Protein 6ZM9 (pdb70)

Structure (mmCIF, N/CA/C/O backbone):
data_6ZM9
#
_entry.id   6ZM9
#
_cell.length_a   154.324
_cell.length_b   154.324
_cell.length_c   154.324
_cell.angle_alpha   90.000
_cell.angle_beta   90.000
_cell.angle_gamma   90.000
#
_symmetry.space_group_name_H-M   'F 41 3 2'
#
loop_
_entity.id
_entity.type
_entity.pdbx_description
1 polymer 'Chains: A'
2 non-polymer 'PHOSPHATE ION'
3 non-polymer 'SODIUM ION'
4 non-polymer PROLINE
5 non-polymer "5'-DEOXY-5'-METHYLTHIOADENOSINE"
6 water water
#
loop_
_atom_site.group_PDB
_atom_site.id
_atom_site.type_symbol
_atom_site.label_atom_id
_atom_site.label_alt_id
_atom_site.label_comp_id
_atom_site.label_asym_id
_atom_site.label_entity_id
_atom_site.label_seq_id
_atom_site.pdbx_PDB_ins_code
_atom_site.Cartn_x
_atom_site.Cartn_y
_atom_site.Cartn_z
_atom_site.occupancy
_atom_site.B_iso_or_equiv
_atom_site.auth_seq_id
_atom_site.auth_comp_id
_atom_site.auth_asym_id
_atom_site.auth_atom_id
_atom_site.pdbx_PDB_model_num
ATOM 1 N N . SER A 1 1 ? 53.02700 33.44200 72.12300 1.000 21.01217 1 SER A N 1
ATOM 2 C CA . SER A 1 1 ? 52.14100 34.55600 71.68500 1.000 18.19132 1 SER A CA 1
ATOM 3 C C . SER A 1 1 ? 51.10200 33.98800 70.73500 1.000 19.62938 1 SER A C 1
ATOM 4 O O . SER A 1 1 ? 51.30400 32.92300 70.14000 1.000 21.88585 1 SER A O 1
ATOM 14 N N A LEU A 1 2 ? 49.98000 34.69500 70.62800 0.614 17.65724 2 LEU A N 1
ATOM 15 N N B LEU A 1 2 ? 50.00400 34.71000 70.57500 0.386 18.76739 2 LEU A N 1
ATOM 16 C CA A LEU A 1 2 ? 48.90700 34.31600 69.73200 0.614 21.20768 2 LEU A CA 1
ATOM 17 C CA B LEU A 1 2 ? 48.88700 34.28400 69.74800 0.386 20.81137 2 LEU A CA 1
ATOM 18 C C A LEU A 1 2 ? 49.06000 35.07100 68.42000 0.614 22.15921 2 LEU A C 1
ATOM 19 C C B LEU A 1 2 ? 48.90400 35.07000 68.44300 0.386 20.22364 2 LEU A C 1
ATOM 20 O O A LEU A 1 2 ? 49.30900 36.27600 68.40200 0.614 23.68490 2 LEU A O 1
ATOM 21 O O B LEU A 1 2 ? 48.92400 36.30300 68.46100 0.386 16.70589 2 LEU A O 1
ATOM 52 N N A MET A 1 3 ? 48.89500 34.35700 67.32000 0.614 24.28326 3 MET A N 1
ATOM 53 N N B MET A 1 3 ? 48.99500 34.35700 67.32000 0.386 25.20245 3 MET A N 1
ATOM 54 C CA A MET A 1 3 ? 48.96200 34.94000 65.98200 0.614 28.53696 3 MET A CA 1
ATOM 55 C CA B MET A 1 3 ? 49.06200 34.94000 65.98200 0.386 29.92681 3 MET A CA 1
ATOM 56 C C A MET A 1 3 ? 47.51200 35.06800 65.53100 0.614 29.27501 3 MET A C 1
ATOM 57 C C B MET A 1 3 ? 47.61200 35.06800 65.53100 0.386 30.19278 3 MET A C 1
ATOM 58 O O A MET A 1 3 ? 46.94900 34.14500 64.95200 0.614 34.75913 3 MET A O 1
ATOM 59 O O B MET A 1 3 ? 47.04900 34.14500 64.95200 0.386 33.74030 3 MET A O 1
ATOM 86 N N . GLU A 1 4 ? 46.91570 36.19063 65.84148 1.000 29.35995 4 GLU A N 1
ATOM 87 C CA . GLU A 1 4 ? 45.49009 36.33941 65.53838 1.000 34.81630 4 GLU A CA 1
ATOM 88 C C . GLU A 1 4 ? 45.28131 37.0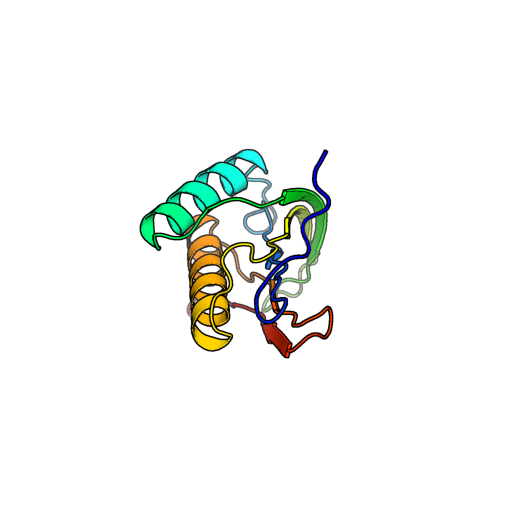6308 64.22013 1.000 33.97440 4 GLU A C 1
ATOM 89 O O . GLU A 1 4 ? 45.77644 38.17856 64.02192 1.000 37.17101 4 GLU A O 1
ATOM 101 N N . ARG A 1 5 ? 44.53700 36.42300 63.33000 1.000 36.90052 5 ARG A N 1
ATOM 102 C CA . ARG A 1 5 ? 44.26100 36.97000 62.00700 1.000 38.92223 5 ARG A CA 1
ATOM 103 C C . ARG A 1 5 ? 43.12100 37.95700 62.11100 1.000 39.77459 5 ARG A C 1
ATOM 104 O O . ARG A 1 5 ? 42.09200 37.67500 62.73800 1.000 42.41858 5 ARG A O 1
ATOM 126 N N . LEU A 1 6 ? 43.23900 39.09500 61.48700 1.000 38.70993 6 LEU A N 1
ATOM 127 C CA . LEU A 1 6 ? 42.27300 40.12000 61.70100 1.000 43.34532 6 LEU A CA 1
ATOM 128 C C . LEU A 1 6 ? 40.99300 39.94500 60.97000 1.000 47.78915 6 LEU A C 1
ATOM 129 O O . LEU A 1 6 ? 40.98200 39.62700 59.77100 1.000 47.13179 6 LEU A O 1
ATOM 145 N N . GLY A 1 7 ? 39.88100 40.28000 61.64700 1.000 49.42630 7 GLY A N 1
ATOM 146 C CA . GLY A 1 7 ? 38.55000 40.13400 61.15500 1.000 50.74916 7 GLY A CA 1
ATOM 147 C C . GLY A 1 7 ? 38.05100 41.34000 60.40200 1.000 49.75271 7 GLY A C 1
ATOM 148 O O . GLY A 1 7 ? 38.57900 42.44900 60.50000 1.000 50.22234 7 GLY A O 1
ATOM 152 N N . GLY A 1 8 ? 37.00800 41.09200 59.62900 1.000 46.45014 8 GLY A N 1
ATOM 153 C CA . GLY A 1 8 ? 36.36400 42.12500 58.85700 1.000 42.73736 8 GLY A CA 1
ATOM 154 C C . GLY A 1 8 ? 36.81000 42.15200 57.41000 1.000 38.79210 8 GLY A C 1
ATOM 155 O O . GLY A 1 8 ? 37.45800 41.23900 56.88500 1.000 37.49779 8 GLY A O 1
ATOM 159 N N . GLY A 1 9 ? 36.43300 43.24700 56.76000 1.000 33.22959 9 GLY A N 1
ATOM 160 C CA . GLY A 1 9 ? 36.64700 43.45000 55.35000 1.000 32.74797 9 GLY A CA 1
ATOM 161 C C . GLY A 1 9 ? 38.01500 43.95200 54.99000 1.000 28.62483 9 GLY A C 1
ATOM 162 O O . GLY A 1 9 ? 38.28600 44.20200 53.81200 1.000 33.19131 9 GLY A O 1
ATOM 166 N N . GLY A 1 10 ? 38.87900 44.12400 55.98000 1.000 26.56971 10 GLY A N 1
ATOM 167 C CA . GLY A 1 10 ? 40.23700 44.54700 55.72100 1.000 23.12420 10 GLY A CA 1
ATOM 168 C C . GLY A 1 10 ? 40.34600 45.99300 55.30200 1.000 18.66148 10 GLY A C 1
ATOM 169 O O . GLY A 1 10 ? 41.06900 46.30200 54.35700 1.000 21.47883 10 GLY A O 1
ATOM 173 N N . PHE A 1 11 ? 39.66800 46.89800 56.00000 1.000 17.58455 11 PHE A N 1
ATOM 174 C CA . PHE A 1 11 ? 39.74300 48.31000 55.66300 1.000 15.91438 11 PHE A CA 1
ATOM 175 C C . PHE A 1 11 ? 40.93400 49.00200 56.30200 1.000 16.31640 11 PHE A C 1
ATOM 176 O O . PHE A 1 11 ? 41.32300 48.69400 57.43600 1.000 16.57996 11 PHE A O 1
ATOM 193 N N . SER A 1 12 ? 41.50200 49.94200 55.55900 1.000 14.36672 12 SER A N 1
ATOM 194 C CA . SER A 1 12 ? 42.53100 50.81800 56.07800 1.000 13.70770 12 SER A CA 1
ATOM 195 C C . SER A 1 12 ? 42.43100 52.15500 55.36500 1.000 12.78972 12 SER A C 1
ATOM 196 O O . SER A 1 12 ? 41.73800 52.29600 54.35500 1.000 14.64349 12 SER A O 1
ATOM 204 N N . ALA A 1 13 ?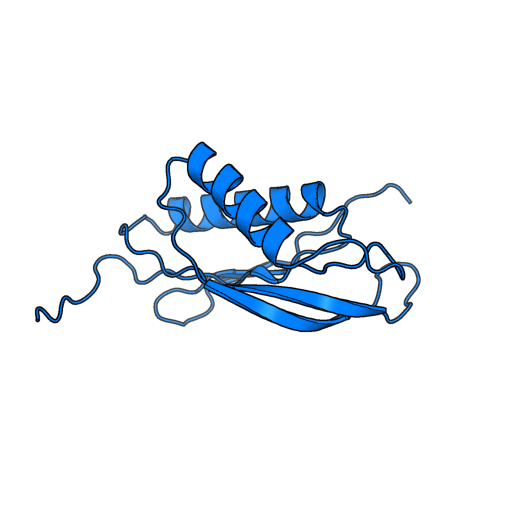 43.13200 53.15000 55.90700 1.000 12.06884 13 ALA A N 1
ATOM 205 C CA . ALA A 1 13 ? 43.12300 54.47200 55.31800 1.000 12.35998 13 ALA A CA 1
ATOM 206 C C . ALA A 1 13 ? 44.45900 55.15500 55.54300 1.000 11.82321 13 ALA A C 1
ATOM 207 O O . ALA A 1 13 ? 45.21100 54.82000 56.46000 1.000 12.62467 13 ALA A O 1
ATOM 214 N N A ARG A 1 14 ? 44.73800 56.12100 54.67600 0.487 12.32044 14 ARG A N 1
ATOM 215 N N B ARG A 1 14 ? 44.74100 56.12400 54.67800 0.513 12.01797 14 ARG A N 1
ATOM 216 C CA A ARG A 1 14 ? 45.84900 57.04900 54.81800 0.487 13.40308 14 ARG A CA 1
ATOM 217 C CA B ARG A 1 14 ? 45.86000 57.04400 54.82900 0.513 12.96000 14 ARG A CA 1
ATOM 218 C C A ARG A 1 14 ? 45.27400 58.45300 54.70500 0.487 12.22385 14 ARG A C 1
ATOM 219 C C B ARG A 1 14 ? 45.31800 58.46000 54.67400 0.513 12.19100 14 ARG A C 1
ATOM 220 O O A ARG A 1 14 ? 44.40100 58.70800 53.87000 0.487 14.57464 14 ARG A O 1
ATOM 221 O O B ARG A 1 14 ? 44.52900 58.73300 53.76500 0.513 14.81217 14 ARG A O 1
ATOM 262 N N . ILE A 1 15 ? 45.73800 59.35900 55.56000 1.000 11.29256 15 ILE A N 1
ATOM 263 C CA . ILE A 1 15 ? 45.34400 60.76000 55.50500 1.000 11.10240 15 ILE A CA 1
ATOM 264 C C . ILE A 1 15 ? 46.60900 61.61000 55.51500 1.000 10.17731 15 ILE A C 1
ATOM 265 O O . ILE A 1 15 ? 47.49200 61.39300 56.34500 1.000 11.96250 15 ILE A O 1
ATOM 281 N N . PHE A 1 16 ? 46.69300 62.57500 54.59800 1.000 10.16783 16 PHE A N 1
ATOM 282 C CA . PHE A 1 16 ? 47.83400 63.47300 54.51100 1.000 9.39998 16 PHE A CA 1
ATOM 283 C C . PHE A 1 16 ? 47.41000 64.86900 54.93500 1.000 10.76158 16 PHE A C 1
ATOM 284 O O . PHE A 1 16 ? 46.51200 65.45900 54.31300 1.000 12.31216 16 PHE A O 1
ATOM 301 N N . VAL A 1 17 ? 48.07500 65.39800 55.97300 1.000 10.67186 17 VAL A N 1
ATOM 302 C CA A VAL A 1 17 ? 47.75500 66.69800 56.56600 0.835 10.86293 17 VAL A CA 1
ATOM 303 C CA B VAL A 1 17 ? 47.75500 66.70900 56.51500 0.165 11.13759 17 VAL A CA 1
ATOM 304 C C . VAL A 1 17 ? 49.03300 67.52700 56.63200 1.000 10.98412 17 VAL A C 1
ATOM 305 O O . VAL A 1 17 ? 49.99400 67.11800 57.29500 1.000 11.55595 17 VAL A O 1
ATOM 330 N N . GLY A 1 18 ? 49.02800 68.69700 56.00400 1.000 11.47488 18 GLY A N 1
ATOM 331 C CA . GLY A 1 18 ? 50.14600 69.60500 56.10400 1.000 10.52682 18 GLY A CA 1
ATOM 332 C C . GLY A 1 18 ? 50.14300 70.44100 57.37400 1.000 11.36944 18 GLY A C 1
ATOM 333 O O . GLY A 1 18 ? 49.13000 70.59300 58.06600 1.000 12.58535 18 GLY A O 1
ATOM 337 N N . LEU A 1 19 ? 51.31600 71.00500 57.68100 1.000 12.35652 19 LEU A N 1
ATOM 338 C CA . LEU A 1 19 ? 51.54800 71.72900 58.92600 1.000 12.72565 19 LEU A CA 1
ATOM 339 C C . LEU A 1 19 ? 51.89500 73.18900 58.69100 1.000 13.81455 19 LEU A C 1
ATOM 340 O O . LEU A 1 19 ? 52.06900 73.93900 59.66500 1.000 14.18356 19 LEU A O 1
ATOM 356 N N . ASN A 1 20 ? 51.99600 73.61600 57.43600 1.000 14.56073 20 ASN A N 1
ATOM 357 C CA . ASN A 1 20 ? 52.07900 75.02500 57.10700 1.000 15.51982 20 ASN A CA 1
ATOM 358 C C . ASN A 1 20 ?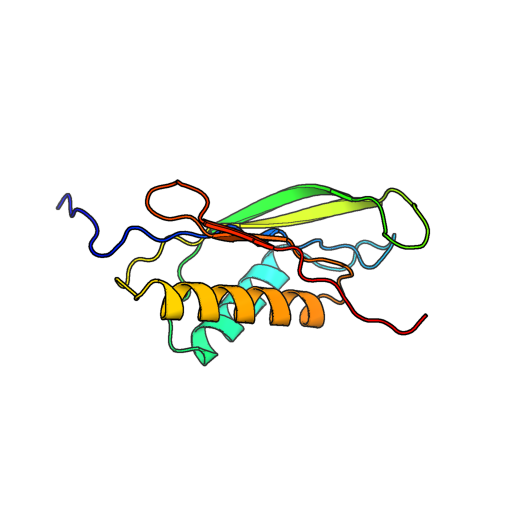 50.67200 75.58200 56.95100 1.000 16.49755 20 ASN A C 1
ATOM 359 O O . ASN A 1 20 ? 49.74800 74.86900 56.54500 1.000 16.61992 20 ASN A O 1
ATOM 370 N N . VAL A 1 21 ? 50.53200 76.87700 57.20200 1.000 15.91778 21 VAL A N 1
ATOM 371 C CA . VAL A 1 21 ? 49.38500 77.66000 56.75000 1.000 17.14510 21 VAL A CA 1
ATOM 372 C C . VAL A 1 21 ? 49.94100 78.59000 55.68000 1.000 18.61862 21 VAL A C 1
ATOM 373 O O . VAL A 1 21 ? 50.72900 79.49500 55.98600 1.000 19.82506 21 VAL A O 1
ATOM 386 N N . GLY A 1 22 ? 49.63000 78.30100 54.42300 1.000 20.45568 22 GLY A N 1
ATOM 387 C CA . GLY A 1 22 ? 50.29600 79.00500 53.33600 1.000 21.17055 22 GLY A CA 1
ATOM 388 C C . GLY A 1 22 ? 51.79200 78.75900 53.39500 1.000 21.66844 22 GLY A C 1
ATOM 389 O O . GLY A 1 22 ? 52.24600 77.61400 53.47700 1.000 19.80598 22 GLY A O 1
ATOM 393 N N . ASP A 1 23 ? 52.58200 79.82700 53.36300 1.000 24.06160 23 ASP A N 1
ATOM 394 C CA . ASP A 1 23 ? 54.03300 79.67400 53.40000 1.000 27.41158 23 ASP A CA 1
ATOM 395 C C . ASP A 1 23 ? 54.60600 79.66600 54.82200 1.000 24.23975 23 ASP A C 1
ATOM 396 O O . ASP A 1 23 ? 55.83200 79.63700 54.96700 1.000 25.13914 23 ASP A O 1
ATOM 405 N N . LYS A 1 24 ? 53.75700 79.62900 55.86400 1.000 21.24561 24 LYS A N 1
ATOM 406 C CA . LYS A 1 24 ? 54.21200 79.75000 57.25300 1.000 19.94660 24 LYS A CA 1
ATOM 407 C C . LYS A 1 24 ? 54.15700 78.43400 58.01200 1.000 17.44572 24 LYS A C 1
ATOM 408 O O . LYS A 1 24 ? 53.06000 77.91700 58.27800 1.000 16.34731 24 LYS A O 1
ATOM 427 N N . PRO A 1 25 ? 55.29600 77.89500 58.43600 1.000 16.91150 25 PRO A N 1
ATOM 428 C CA . PRO A 1 25 ? 55.26400 76.72900 59.32800 1.000 15.82073 25 PRO A CA 1
ATOM 429 C C . PRO A 1 25 ? 54.50900 77.07700 60.60700 1.000 15.57631 25 PRO A C 1
ATOM 430 O O . PRO A 1 25 ? 54.79700 78.08000 61.26500 1.000 19.30116 25 PRO A O 1
ATOM 441 N N . THR A 1 26 ? 53.52000 76.24300 60.95000 1.000 14.82234 26 THR A N 1
ATOM 442 C CA . THR A 1 26 ? 52.60100 76.57700 62.03400 1.000 14.14253 26 THR A CA 1
ATOM 443 C C . THR A 1 26 ? 52.40400 75.46400 63.05900 1.000 15.33896 26 THR A C 1
ATOM 444 O O . THR A 1 26 ? 52.42000 75.73000 64.26500 1.000 19.79839 26 THR A O 1
ATOM 455 N N . TYR A 1 27 ? 52.20600 74.22700 62.61100 1.000 13.48763 27 TYR A N 1
ATOM 456 C CA . TYR A 1 27 ? 51.79900 73.14300 63.48900 1.000 13.08093 27 TYR A CA 1
ATOM 457 C C . TYR A 1 27 ? 52.85900 72.05700 63.54200 1.000 13.99378 27 TYR A C 1
ATOM 458 O O . TYR A 1 27 ? 53.84600 72.08400 62.79700 1.000 14.49341 27 TYR A O 1
ATOM 476 N N . THR A 1 28 ? 52.64000 71.10000 64.45300 1.000 13.82460 28 THR A N 1
ATOM 477 C CA . THR A 1 28 ? 53.53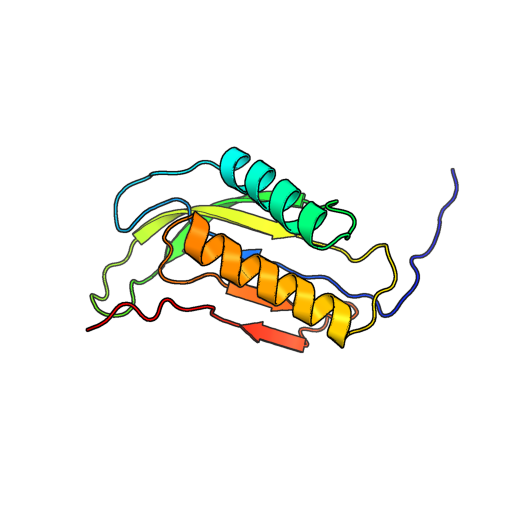500 69.98000 64.67000 1.000 13.37910 28 THR A CA 1
ATOM 478 C C . THR A 1 28 ? 52.78900 68.65500 64.57100 1.000 11.81346 28 THR A C 1
ATOM 479 O O . THR A 1 28 ? 51.56800 68.59200 64.70900 1.000 12.72163 28 THR A O 1
ATOM 490 N N . ILE A 1 29 ? 53.55900 67.58000 64.38200 1.000 12.64148 29 ILE A N 1
ATOM 491 C CA . ILE A 1 29 ? 52.96000 66.25100 64.33400 1.000 12.04481 29 ILE A CA 1
ATOM 492 C C . ILE A 1 29 ? 52.19300 65.95200 65.61500 1.000 12.45799 29 ILE A C 1
ATOM 493 O O . ILE A 1 29 ? 51.11600 65.35000 65.57000 1.000 12.15946 29 ILE A O 1
ATOM 509 N N . GLU A 1 30 ? 52.72300 66.35200 66.77700 1.000 12.56961 30 GLU A N 1
ATOM 510 C CA . GLU A 1 30 ? 52.00100 66.02800 68.00900 1.000 13.46793 30 GLU A CA 1
ATOM 511 C C . GLU A 1 30 ? 50.64200 66.71000 68.06700 1.000 12.43529 30 GLU A C 1
ATOM 512 O O . GLU A 1 30 ? 49.69200 66.15500 68.64000 1.000 12.83963 30 GLU A O 1
ATOM 524 N N . ASP A 1 31 ? 50.52300 67.90800 67.47800 1.000 12.28958 31 ASP A N 1
ATOM 525 C CA . ASP A 1 31 ? 49.21700 68.55200 67.40000 1.000 12.36215 31 ASP A CA 1
ATOM 526 C C . ASP A 1 31 ? 48.22800 67.66000 66.64200 1.000 11.84630 31 ASP A C 1
ATOM 527 O O . ASP A 1 31 ? 47.06700 67.52000 67.04000 1.000 12.19444 31 ASP A O 1
ATOM 536 N N . VAL A 1 32 ? 48.67000 67.08300 65.51300 1.000 11.44011 32 VAL A N 1
ATOM 537 C CA . VAL A 1 32 ? 47.80900 66.20900 64.72500 1.000 11.70797 32 VAL A CA 1
ATOM 538 C C . VAL A 1 32 ? 47.46400 64.94000 65.49500 1.000 10.96441 32 VAL A C 1
ATOM 539 O O . VAL A 1 32 ? 46.32000 64.47700 65.44700 1.000 11.40796 32 VAL A O 1
ATOM 552 N N . VAL A 1 33 ? 48.43800 64.36200 66.21100 1.000 11.36832 33 VAL A N 1
ATOM 553 C CA . VAL A 1 33 ? 48.18100 63.18900 67.05400 1.000 11.59042 33 VAL A CA 1
ATOM 554 C C . VAL A 1 33 ? 47.06300 63.48800 68.04200 1.000 11.05096 33 VAL A C 1
ATOM 555 O O . VAL A 1 33 ? 46.07500 62.75300 68.14600 1.000 12.21347 33 VAL A O 1
ATOM 568 N N . LYS A 1 34 ? 47.22600 64.56600 68.80900 1.000 11.40337 34 LYS A N 1
ATOM 569 C CA . LYS A 1 34 ? 46.25400 64.88300 69.84700 1.000 12.50573 34 LYS A CA 1
ATOM 570 C C . LYS A 1 34 ? 44.88300 65.18400 69.25500 1.000 12.42537 34 LYS A C 1
ATOM 571 O O . LYS A 1 34 ? 43.85700 64.76800 69.80800 1.000 13.81520 34 LYS A O 1
ATOM 590 N N . ASP A 1 35 ? 44.83300 65.94500 68.16200 1.000 12.15707 35 ASP A N 1
ATOM 591 C CA . ASP A 1 35 ? 43.54600 66.30200 67.57200 1.000 12.65983 35 ASP A CA 1
ATOM 592 C C . ASP A 1 35 ? 42.85300 65.06500 67.01400 1.000 12.78464 35 ASP A C 1
ATOM 593 O O . ASP A 1 35 ? 41.62700 64.92700 67.15000 1.000 13.61228 35 ASP A O 1
ATOM 602 N N . THR A 1 36 ? 43.61800 64.15900 66.38700 1.000 12.35851 36 THR A N 1
ATOM 603 C CA . THR A 1 36 ? 43.04300 62.92900 65.85400 1.000 11.98647 36 THR A CA 1
ATOM 604 C C . THR A 1 36 ? 42.45500 62.07600 66.97300 1.000 12.15316 36 THR A C 1
ATOM 605 O O . THR A 1 36 ? 41.35600 61.52800 66.82500 1.000 13.50899 36 THR A O 1
ATOM 616 N N . ILE A 1 37 ? 43.17200 61.93600 68.09200 1.000 12.25096 37 ILE A N 1
ATOM 617 C CA . ILE A 1 37 ? 42.64700 61.16700 69.22000 1.000 13.44259 37 ILE A CA 1
ATOM 618 C C . ILE A 1 37 ? 41.31600 61.75000 69.67300 1.000 13.10287 37 ILE A C 1
ATOM 619 O O . ILE A 1 37 ? 40.34100 61.02600 69.90800 1.000 15.63872 37 ILE A O 1
ATOM 635 N N . ALA A 1 38 ? 41.26300 63.07700 69.81000 1.000 14.07399 38 ALA A N 1
ATOM 636 C CA . ALA A 1 38 ? 40.05700 63.73700 70.28800 1.000 14.75613 38 ALA A CA 1
ATOM 637 C C . ALA A 1 38 ? 38.88700 63.53800 69.33400 1.000 14.45602 38 ALA A C 1
ATOM 638 O O . ALA A 1 38 ? 37.76800 63.26400 69.76800 1.000 16.57739 38 ALA A O 1
ATOM 645 N N . ILE A 1 39 ? 39.12500 63.66200 68.03300 1.000 14.59851 39 ILE A N 1
ATOM 646 C CA . ILE A 1 39 ? 38.05800 63.49900 67.05700 1.000 13.93424 39 ILE A CA 1
ATOM 647 C C . ILE A 1 39 ? 37.54400 62.06400 67.07400 1.000 15.27672 39 ILE A C 1
ATOM 648 O O . ILE A 1 39 ? 36.33100 61.81600 67.06900 1.000 16.52176 39 ILE A O 1
ATOM 664 N N . ARG A 1 40 ? 38.46000 61.09600 67.07500 1.000 14.21820 40 ARG A N 1
ATOM 665 C CA . ARG A 1 40 ? 38.06500 59.69500 67.00700 1.000 15.33680 40 ARG A CA 1
ATOM 666 C C . ARG A 1 40 ? 37.34600 59.26000 68.27700 1.000 17.52328 40 ARG A C 1
ATOM 667 O O . ARG A 1 40 ? 36.39700 58.47000 68.21300 1.000 19.65656 40 ARG A O 1
ATOM 688 N N . LYS A 1 41 ? 37.74200 59.78600 69.43300 1.000 18.90933 41 LYS A N 1
ATOM 689 C CA . LYS A 1 41 ? 36.98900 59.48700 70.64700 1.000 20.38808 41 LYS A CA 1
ATOM 690 C C . LYS A 1 41 ? 35.54600 59.97400 70.53600 1.000 20.86631 41 LYS A C 1
ATOM 691 O O . LYS A 1 41 ? 34.61500 59.27700 70.96400 1.000 23.33347 41 LYS A O 1
ATOM 710 N N . ARG A 1 42 ? 35.32900 61.16000 69.95700 1.000 20.60210 42 ARG A N 1
ATOM 711 C CA . ARG A 1 42 ? 33.96700 61.67800 69.81200 1.000 21.07578 42 ARG A CA 1
ATOM 712 C C . ARG A 1 42 ? 33.16100 60.87700 68.79900 1.000 19.36353 42 ARG A C 1
ATOM 713 O O . ARG A 1 42 ? 31.92600 60.89900 68.84700 1.000 21.38834 42 ARG A O 1
ATOM 734 N N . GLN A 1 43 ? 33.82900 60.15200 67.91000 1.000 20.04813 43 GLN A N 1
ATOM 735 C CA . GLN A 1 43 ? 33.15700 59.22900 67.01400 1.000 19.39381 43 GLN A CA 1
ATOM 736 C C . GLN A 1 43 ? 32.82300 57.90800 67.68800 1.000 20.86563 43 GLN A C 1
ATOM 737 O O . GLN A 1 43 ? 32.07900 57.10200 67.10700 1.000 26.93406 43 GLN A O 1
ATOM 751 N N . GLY A 1 44 ? 33.35400 57.66700 68.88300 1.000 20.06862 44 GLY A N 1
ATOM 752 C CA . GLY A 1 44 ? 33.12800 56.42900 69.58700 1.000 22.24184 44 GLY A CA 1
ATOM 753 C C . GLY A 1 44 ? 33.95500 55.26700 69.09900 1.000 24.13625 44 GLY A C 1
ATOM 754 O O . GLY A 1 44 ? 33.66100 54.13200 69.48100 1.000 29.15872 44 GLY A O 1
ATOM 758 N N . ILE A 1 45 ? 35.00100 55.52300 68.26600 1.000 25.44444 45 ILE A N 1
ATOM 759 C CA . ILE A 1 45 ? 35.83600 54.51400 67.60600 1.000 27.31997 45 ILE A CA 1
ATOM 760 C C . ILE A 1 45 ? 37.17000 54.40900 68.32100 1.000 24.59842 45 ILE A C 1
ATOM 761 O O . ILE A 1 45 ? 37.62700 55.35800 68.96700 1.000 25.98986 45 ILE A O 1
ATOM 777 N N . LEU A 1 46 ? 37.80700 53.23900 68.23100 1.000 24.36543 46 LEU A N 1
ATOM 778 C CA . LEU A 1 46 ? 39.15400 53.10600 68.77600 1.000 25.35539 46 LEU A CA 1
ATOM 779 C C . LEU A 1 46 ? 40.08600 54.06400 68.04200 1.000 19.31344 46 LEU A C 1
ATOM 780 O O . LEU A 1 46 ? 40.10400 54.07100 66.80300 1.000 20.60024 46 LEU A O 1
ATOM 796 N N . PRO A 1 47 ? 40.87300 54.87900 68.75100 1.000 18.15470 47 PRO A N 1
ATOM 797 C CA . PRO A 1 47 ? 41.69000 55.88300 68.05400 1.000 17.48144 47 PRO A CA 1
ATOM 798 C C . PRO A 1 47 ? 42.98600 55.35100 67.46900 1.000 15.78710 47 PRO A C 1
ATOM 799 O O . PRO A 1 47 ? 43.66400 56.10200 66.74200 1.000 19.26034 47 PRO A O 1
ATOM 810 N N . ASP A 1 48 ? 43.32300 54.09600 67.76800 1.000 15.03301 48 ASP A N 1
ATOM 811 C CA . ASP A 1 48 ? 44.61000 53.50600 67.43300 1.000 13.98363 48 ASP A CA 1
ATOM 812 C C . ASP A 1 48 ? 44.99600 53.78200 65.98500 1.000 13.63636 48 ASP A C 1
ATOM 813 O O . ASP A 1 48 ? 44.19300 53.61300 65.05700 1.000 14.86759 48 ASP A O 1
ATOM 822 N N . ALA A 1 49 ? 46.24800 54.20000 65.79200 1.000 11.79269 49 ALA A N 1
ATOM 823 C CA . ALA A 1 49 ? 46.71700 54.67300 64.49400 1.000 11.16986 49 ALA A CA 1
ATOM 824 C C . ALA A 1 49 ? 48.22000 54.91600 64.56500 1.000 10.74805 49 ALA A C 1
ATOM 825 O O . ALA A 1 49 ? 48.81200 54.92100 65.64900 1.000 11.38138 49 ALA A O 1
ATOM 832 N N . SER A 1 50 ? 48.81500 55.15100 63.39700 1.000 10.15354 50 SER A N 1
ATOM 833 C CA . SER A 1 50 ? 50.21400 55.52400 63.26200 1.000 10.34304 50 SER A CA 1
ATOM 834 C C . SER A 1 50 ? 50.29500 56.88400 62.57900 1.000 10.18177 50 SER A C 1
ATOM 835 O O . SER A 1 50 ? 49.48200 57.19100 61.70000 1.000 11.27266 50 SER A O 1
ATOM 843 N N . PHE A 1 51 ? 51.29600 57.67400 62.95800 1.000 9.20703 51 PHE A N 1
ATOM 844 C CA . PHE A 1 51 ? 51.48300 59.02900 62.45100 1.000 9.00705 51 PHE A CA 1
ATOM 845 C C . PHE A 1 51 ? 52.93700 59.17100 62.01000 1.000 9.50533 51 PHE A C 1
ATOM 846 O O . PHE A 1 51 ? 53.85200 59.01400 62.81700 1.000 11.05155 51 PHE A O 1
ATOM 863 N N . VAL A 1 52 ? 53.14400 59.47300 60.72900 1.000 9.80970 52 VAL A N 1
ATOM 864 C CA . VAL A 1 52 ? 54.47400 59.54600 60.13500 1.000 10.17869 52 VAL A CA 1
ATOM 865 C C . VAL A 1 52 ? 54.78300 61.00200 59.79600 1.000 9.94018 52 VAL A C 1
ATOM 866 O O . VAL A 1 52 ? 54.05500 61.64200 59.02800 1.000 11.68941 52 VAL A O 1
ATOM 879 N N . ALA A 1 53 ? 55.88300 61.50800 60.33900 1.000 11.45274 53 ALA A N 1
ATOM 880 C CA . ALA A 1 53 ? 56.34700 62.83100 59.95900 1.000 11.14855 53 ALA A CA 1
ATOM 881 C C . ALA A 1 53 ? 56.98100 62.79100 58.57500 1.000 11.13055 53 ALA A C 1
ATOM 882 O O . ALA A 1 53 ? 57.69900 61.84800 58.23400 1.000 16.33013 53 ALA A O 1
ATOM 889 N N . GLN A 1 54 ? 56.71900 63.83100 57.79300 1.000 11.07316 54 GLN A N 1
ATOM 890 C CA . GLN A 1 54 ? 57.14500 63.88400 56.41000 1.000 11.63191 54 GLN A CA 1
ATOM 891 C C . GLN A 1 54 ? 57.56700 65.29800 56.06500 1.000 11.30034 54 GLN A C 1
ATOM 892 O O . GLN A 1 54 ? 57.22500 66.26100 56.75900 1.000 11.94080 54 GLN A O 1
ATOM 906 N N . ARG A 1 55 ? 58.29000 65.41500 54.95800 1.000 10.30721 55 ARG A N 1
ATOM 907 C CA . ARG A 1 55 ? 58.36800 66.66100 54.20500 1.000 10.43082 55 ARG A CA 1
ATOM 908 C C . ARG A 1 55 ? 57.39700 66.52500 53.04200 1.000 11.82666 55 ARG A C 1
ATOM 909 O O . ARG A 1 55 ? 57.30700 65.46500 52.41500 1.000 14.38203 55 ARG A O 1
ATOM 930 N N . GLY A 1 56 ? 56.63500 67.57700 52.78300 1.000 11.27269 56 GLY A N 1
ATOM 931 C CA . GLY A 1 56 ? 55.64000 67.54500 51.73400 1.000 11.47975 56 GLY A CA 1
ATOM 932 C C . GLY A 1 56 ? 55.81000 68.71600 50.79300 1.000 11.27797 56 GLY A C 1
ATOM 933 O O . GLY A 1 56 ? 56.25300 69.79800 51.17400 1.000 12.23013 56 GLY A O 1
ATOM 937 N N . VAL A 1 57 ? 55.41600 68.48300 49.54400 1.000 12.07865 57 VAL A N 1
ATOM 938 C CA . VAL A 1 57 ? 55.41700 69.49400 48.49600 1.000 11.80864 57 VAL A CA 1
ATOM 939 C C . VAL A 1 57 ? 54.00500 69.55600 47.93800 1.000 12.22780 57 VAL A C 1
ATOM 940 O O . VAL A 1 57 ? 53.42700 68.51700 47.58600 1.000 13.20537 57 VAL A O 1
ATOM 953 N N . TYR A 1 58 ? 53.45200 70.76800 47.86500 1.000 13.67089 58 TYR A N 1
ATOM 954 C CA . TYR A 1 58 ? 52.09000 71.00500 47.42100 1.000 13.82740 58 TYR A CA 1
ATOM 955 C C . TYR A 1 58 ? 52.01100 72.27900 46.59700 1.000 15.31157 58 TYR A C 1
ATOM 956 O O . TYR A 1 58 ? 52.58100 73.30400 46.96800 1.000 17.49540 58 TYR A O 1
ATOM 974 N N . THR A 1 59 ? 51.26400 72.22200 45.49700 1.000 15.87499 59 THR A N 1
ATOM 975 C CA . THR A 1 59 ? 51.01300 73.39400 44.67400 1.000 17.77797 59 THR A CA 1
ATOM 976 C C . THR A 1 59 ? 49.67900 73.99800 45.08500 1.000 19.12720 59 THR A C 1
ATOM 977 O O . THR A 1 59 ? 48.63400 73.35100 44.94800 1.000 18.54227 59 THR A O 1
ATOM 988 N N A GLU A 1 60 ? 49.72500 75.22600 45.58800 0.096 24.17194 60 GLU A N 1
ATOM 989 N N B GLU A 1 60 ? 49.70800 75.23000 45.58800 0.904 19.77492 60 GLU A N 1
ATOM 990 C CA A GLU A 1 60 ? 48.51900 75.90500 46.03100 0.096 29.06367 60 GLU A CA 1
ATOM 991 C CA B GLU A 1 60 ? 48.47700 75.90200 45.97600 0.904 22.11495 60 GLU A CA 1
ATOM 992 C C A GLU A 1 60 ? 47.58200 76.11600 44.85400 0.096 31.33159 60 GLU A C 1
ATOM 993 C C B GLU A 1 60 ? 47.59100 76.10900 44.75600 0.904 26.04767 60 GLU A C 1
ATOM 994 O O A GLU A 1 60 ? 47.92100 76.81900 43.89600 0.096 30.99030 60 GLU A O 1
ATOM 995 O O B GLU A 1 60 ? 48.04500 76.59100 43.71700 0.904 25.55521 60 GLU A O 1
ATOM 1018 N N A GLN A 1 61 ? 46.40900 75.49600 44.91900 0.096 34.18217 61 GLN A N 1
ATOM 1019 N N B GLN A 1 61 ? 46.31000 75.78400 44.90900 0.904 28.77636 61 GLN A N 1
ATOM 1020 C CA A GLN A 1 61 ? 45.35100 75.83900 43.98400 0.096 37.03470 61 GLN A CA 1
ATOM 1021 C CA B GLN A 1 61 ? 45.42800 75.70700 43.75400 0.904 34.22237 61 GLN A CA 1
ATOM 1022 C C A GLN A 1 61 ? 45.04100 77.32100 44.14200 0.096 37.50388 61 GLN A C 1
ATOM 1023 C C B GLN A 1 61 ? 45.08300 77.07800 43.19100 0.904 36.57350 61 GLN A C 1
ATOM 1024 O O A GLN A 1 61 ? 45.08400 77.85500 45.25400 0.096 36.66546 61 GLN A O 1
ATOM 1025 O O B GLN A 1 61 ? 44.94400 77.22600 41.97100 0.904 36.46372 61 GLN A O 1
ATOM 1052 N N A ARG A 1 62 ? 44.75100 77.98200 43.01700 0.096 39.05117 62 ARG A N 1
ATOM 1053 N N B ARG A 1 62 ? 44.95000 78.09300 44.03900 0.904 37.18269 62 ARG A N 1
ATOM 1054 C CA A ARG A 1 62 ? 44.49000 79.41800 42.94100 0.096 40.60542 62 ARG A CA 1
ATOM 1055 C CA B ARG A 1 62 ? 44.56300 79.40200 43.52800 0.904 41.40100 62 ARG A CA 1
ATOM 1056 C C A ARG A 1 62 ? 45.75300 80.18400 42.54300 0.096 39.94983 62 ARG A C 1
ATOM 1057 C C B ARG A 1 62 ? 45.75200 80.12700 42.90700 0.904 42.04506 62 ARG A C 1
ATOM 1058 O O A ARG A 1 62 ? 45.84900 80.69300 41.42200 0.096 40.59227 62 ARG A O 1
ATOM 1059 O O B ARG A 1 62 ? 45.70700 80.52300 41.73600 0.904 46.53870 62 ARG A O 1
ATOM 1100 N N A SER A 1 63 ? 46.73100 80.26700 43.45000 0.096 38.23790 63 SER A N 1
ATOM 1101 N N B SER A 1 63 ? 46.84100 80.26700 43.66300 0.904 37.41850 63 SER A N 1
ATOM 1102 C CA A SER A 1 63 ? 47.91600 81.07700 43.18800 0.096 36.50812 63 SER A CA 1
ATOM 1103 C CA B SER A 1 63 ? 47.96600 81.08500 43.24000 0.904 36.44824 63 SER A CA 1
ATOM 1104 C C A SER A 1 63 ? 48.97400 80.32500 42.39000 0.096 34.67871 63 SER A C 1
ATOM 1105 C C B SER A 1 63 ? 49.00200 80.32800 42.42400 0.904 35.55774 63 SER A C 1
ATOM 1106 O O A SER A 1 63 ? 49.75100 80.95000 41.65900 0.096 34.79537 63 SER A O 1
ATOM 1107 O O B SER A 1 63 ? 49.81400 80.96200 41.74000 0.904 36.94473 63 SER A O 1
ATOM 1122 N N . GLY A 1 64 ? 49.02000 79.00300 42.51400 1.000 32.67157 64 GLY A N 1
ATOM 1123 C CA . GLY A 1 64 ? 50.04700 78.22000 41.85800 1.000 30.11530 64 GLY A CA 1
ATOM 1124 C C . GLY A 1 64 ? 51.36800 78.20200 42.58500 1.000 27.90092 64 GLY A C 1
ATOM 1125 O O . GLY A 1 64 ? 52.33900 77.64200 42.07000 1.000 31.03261 64 GLY A O 1
ATOM 1130 N N . GLN A 1 65 ? 51.43800 78.79800 43.77300 1.000 27.06060 65 GLN A N 1
ATOM 1131 C CA . GLN A 1 65 ? 52.67500 78.79500 44.53800 1.000 26.56772 65 GLN A CA 1
ATOM 1132 C C . GLN A 1 65 ? 53.00300 77.39400 45.03900 1.000 22.44541 65 GLN A C 1
ATOM 1133 O O . GLN A 1 65 ? 52.13700 76.67900 45.54900 1.000 22.88376 65 GLN A O 1
ATOM 1147 N N . LEU A 1 66 ? 54.27100 77.01200 44.92700 1.000 21.44921 66 LEU A N 1
ATOM 1148 C CA . LEU A 1 66 ? 54.73000 75.71800 45.41500 1.000 19.13537 66 LEU A CA 1
ATOM 1149 C C . LEU A 1 66 ? 55.19800 75.87200 46.85400 1.000 20.83664 66 LEU A C 1
ATOM 1150 O O . LEU A 1 66 ? 56.09000 76.67500 47.14100 1.000 26.58407 66 LEU A O 1
ATOM 1166 N N . VAL A 1 67 ? 54.62000 75.08100 47.75400 1.000 17.86622 67 VAL A N 1
ATOM 1167 C CA . VAL A 1 67 ? 54.97900 75.08800 49.16500 1.000 17.96046 67 VAL A CA 1
ATOM 1168 C C . VAL A 1 67 ? 55.70000 73.79500 49.51400 1.000 15.35883 67 VAL A C 1
ATOM 1169 O O . VAL A 1 67 ? 55.26700 72.70800 49.12300 1.000 15.68821 67 VAL A O 1
ATOM 1182 N N . THR A 1 68 ? 56.79000 73.91900 50.27500 1.000 15.19001 68 THR A N 1
ATOM 1183 C CA . THR A 1 68 ? 57.46600 72.80400 50.92400 1.000 14.36655 68 THR A CA 1
ATOM 1184 C C . THR A 1 68 ? 57.25800 72.96000 52.43100 1.000 13.70231 68 THR A C 1
ATOM 1185 O O . THR A 1 68 ? 57.56400 74.01700 53.00000 1.000 16.61138 68 THR A O 1
ATOM 1196 N N . GLU A 1 69 ? 56.75700 71.90800 53.07600 1.000 12.59399 69 GLU A N 1
ATOM 1197 C CA . GLU A 1 69 ? 56.31600 72.00600 54.45700 1.000 12.56907 69 GLU A CA 1
ATOM 1198 C C . GLU A 1 69 ? 56.62000 70.70200 55.18300 1.000 12.31743 69 GLU A C 1
ATOM 1199 O O . GLU A 1 69 ? 56.92800 69.67700 54.57500 1.000 12.42597 69 GLU A O 1
ATOM 1211 N N . ASN A 1 70 ? 56.51300 70.74600 56.50400 1.000 11.68843 70 ASN A N 1
ATOM 1212 C CA . ASN A 1 70 ? 56.34500 69.51700 57.25700 1.000 11.02216 70 ASN A CA 1
ATOM 1213 C C . ASN A 1 70 ? 54.89900 69.05400 57.11100 1.000 11.10166 70 ASN A C 1
ATOM 1214 O O . ASN A 1 70 ? 53.98400 69.86800 57.00000 1.000 12.29824 70 ASN A O 1
ATOM 1225 N N . SER A 1 71 ? 54.69800 67.74000 57.09100 1.000 10.55460 71 SER A N 1
ATOM 1226 C CA . SER A 1 71 ? 53.35700 67.19300 57.01000 1.000 10.72549 71 SER A CA 1
ATOM 1227 C C . SER A 1 71 ? 53.30400 65.87800 57.77600 1.000 10.68466 71 SER A C 1
ATOM 1228 O O . SER A 1 71 ? 54.31000 65.39000 58.29700 1.000 10.88366 71 SER A O 1
ATOM 1236 N N . VAL A 1 72 ? 52.09700 65.31600 57.86000 1.000 9.85043 72 VAL A N 1
ATOM 1237 C CA . VAL A 1 72 ? 51.84800 64.09600 58.61400 1.000 10.78587 72 VAL A CA 1
ATOM 1238 C C . VAL A 1 72 ? 51.06000 63.15200 57.72700 1.000 10.07913 72 VAL A C 1
ATOM 1239 O O . VAL A 1 72 ? 50.07100 63.55800 57.10600 1.000 10.91215 72 VAL A O 1
ATOM 1252 N N . GLN A 1 73 ? 51.49300 61.90100 57.67200 1.000 9.78945 73 GLN A N 1
ATOM 1253 C CA . GLN A 1 73 ? 50.70500 60.82200 57.09400 1.000 9.28269 73 GLN A CA 1
ATOM 1254 C C . GLN A 1 73 ? 50.12300 59.99400 58.23700 1.000 9.99880 73 GLN A C 1
ATOM 1255 O O . GLN A 1 73 ? 50.87200 59.39700 59.02000 1.000 11.05250 73 GLN A O 1
ATOM 1269 N N . ILE A 1 74 ? 48.79500 59.96700 58.33000 1.000 9.94294 74 ILE A N 1
ATOM 1270 C CA . ILE A 1 74 ? 48.08700 59.16600 59.32300 1.000 10.15071 74 ILE A CA 1
ATOM 1271 C C . ILE A 1 74 ? 47.74000 57.83800 58.67500 1.000 10.72990 74 ILE A C 1
ATOM 1272 O O . ILE A 1 74 ? 47.14800 57.81400 57.58800 1.000 11.94461 74 ILE A O 1
ATOM 1288 N N . ILE A 1 75 ? 48.11200 56.73600 59.32900 1.000 10.87960 75 ILE A N 1
ATOM 1289 C CA . ILE A 1 75 ? 47.85200 55.38600 58.82900 1.000 10.56890 75 ILE A CA 1
ATOM 1290 C C . ILE A 1 75 ? 46.89000 54.72300 59.80600 1.000 10.64356 75 ILE A C 1
ATOM 1291 O O . ILE A 1 75 ? 47.20900 54.57600 60.99300 1.000 10.96119 75 ILE A O 1
ATOM 1307 N N . ILE A 1 76 ? 45.73200 54.28200 59.30600 1.000 10.76769 76 ILE A N 1
ATOM 1308 C CA . ILE A 1 76 ? 44.69700 53.67900 60.14000 1.000 11.25420 76 ILE A CA 1
ATOM 1309 C C . ILE A 1 76 ? 44.38100 52.30300 59.58200 1.000 12.25300 76 ILE A C 1
ATOM 1310 O O . ILE A 1 76 ? 43.91600 52.18800 58.44400 1.000 15.16944 76 ILE A O 1
ATOM 1326 N N . ILE A 1 77 ? 44.61500 51.26500 60.37600 1.000 12.76339 77 ILE A N 1
ATOM 1327 C CA . ILE A 1 77 ? 44.14600 49.92000 60.06800 1.000 13.81735 77 ILE A CA 1
ATOM 1328 C C . ILE A 1 77 ? 42.91300 49.65700 60.92700 1.000 14.67197 77 ILE A C 1
ATOM 1329 O O . ILE A 1 77 ? 42.95900 49.83500 62.14700 1.000 16.64056 77 ILE A O 1
ATOM 1345 N N . ASP A 1 78 ? 41.80000 49.25900 60.30500 1.000 15.68567 78 ASP A N 1
ATOM 1346 C CA . ASP A 1 78 ? 40.58300 49.00800 61.07400 1.000 16.72892 78 ASP A CA 1
ATOM 1347 C C . ASP A 1 78 ? 40.75600 47.70200 61.84000 1.000 18.77288 78 ASP A C 1
ATOM 1348 O O . ASP A 1 78 ? 40.90000 46.64500 61.22200 1.000 23.39164 78 ASP A O 1
ATOM 1357 N N . LEU A 1 79 ? 40.74800 47.77100 63.17400 1.000 22.57264 79 LEU A N 1
ATOM 1358 C CA . LEU A 1 79 ? 40.80600 46.58900 64.02200 1.000 27.28230 79 LEU A CA 1
ATOM 1359 C C . LEU A 1 79 ? 39.45000 46.20700 64.60900 1.000 26.08158 79 LEU A C 1
ATOM 1360 O O . LEU A 1 79 ? 39.38300 45.24900 65.38500 1.000 29.15884 79 LEU A O 1
ATOM 1376 N N . GLU A 1 80 ? 38.37600 46.92200 64.25900 1.000 26.47910 80 GLU A N 1
ATOM 1377 C CA . GLU A 1 80 ? 37.07000 46.69400 64.86000 1.000 26.25206 80 GLU A CA 1
ATOM 1378 C C . GLU A 1 80 ? 36.06300 46.04900 63.92100 1.000 27.12240 80 GLU A C 1
ATOM 1379 O O . GLU A 1 80 ? 34.89700 45.88500 64.30500 1.000 31.41523 80 GLU A O 1
ATOM 1391 N N . GLY A 1 81 ? 36.46100 45.71900 62.69700 1.000 26.31622 81 GLY A N 1
ATOM 1392 C CA . GLY A 1 81 ? 35.57500 45.05700 61.76200 1.000 26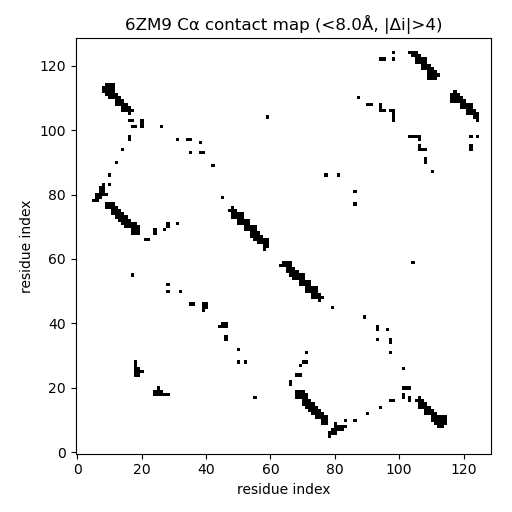.17407 81 GLY A CA 1
ATOM 1393 C C . GLY A 1 81 ? 34.35600 45.87200 61.39500 1.000 27.16337 81 GLY A C 1
ATOM 1394 O O . GLY A 1 81 ? 33.22900 45.36400 61.42400 1.000 28.90179 81 GLY A O 1
ATOM 1398 N N . LEU A 1 82 ? 34.56300 47.13500 61.04100 1.000 26.17952 82 LEU A N 1
ATOM 1399 C CA . LEU A 1 82 ? 33.46200 47.99800 60.66600 1.000 23.64381 82 LEU A CA 1
ATOM 1400 C C . LEU A 1 82 ? 33.00800 47.67600 59.24800 1.000 25.66228 82 LEU A C 1
ATOM 1401 O O . LEU A 1 82 ? 33.74100 47.09800 58.44200 1.000 26.23186 82 LEU A O 1
ATOM 1417 N N . SER A 1 83 ? 31.77800 48.07000 58.95000 1.000 26.57424 83 SER A N 1
ATOM 1418 C CA . SER A 1 83 ? 31.30200 47.99200 57.58800 1.000 25.82589 83 SER A CA 1
ATOM 1419 C C . SER A 1 83 ? 32.03600 49.00900 56.72400 1.000 24.15265 83 SER A C 1
ATOM 1420 O O . SER A 1 83 ? 32.58800 50.00200 57.21500 1.000 23.87962 83 SER A O 1
ATOM 1428 N N . LYS A 1 84 ? 32.01400 48.79500 55.42100 1.000 24.41507 84 LYS A N 1
ATOM 1429 C CA . LYS A 1 84 ? 32.64600 49.70900 54.44200 1.000 25.24541 84 LYS A CA 1
ATOM 1430 C C . LYS A 1 84 ? 32.08400 51.12400 54.62300 1.000 24.19612 84 LYS A C 1
ATOM 1431 O O . LYS A 1 84 ? 32.86900 52.05300 54.67600 1.000 23.49747 84 LYS A O 1
ATOM 1450 N N . GLU A 1 85 ? 30.75629 51.26615 54.72555 1.000 27.31744 85 GLU A N 1
ATOM 1451 C CA . GLU A 1 85 ? 30.13405 52.58351 54.83473 1.000 29.20120 85 GLU A CA 1
ATOM 1452 C C . GLU A 1 85 ? 30.48197 53.25616 56.15724 1.000 25.97389 85 GLU A C 1
ATOM 1453 O O . GLU A 1 85 ? 30.74697 54.46200 56.19960 1.000 25.79001 85 GLU A O 1
ATOM 1465 N N . ASP A 1 86 ? 30.48800 52.48700 57.24400 1.000 25.38426 86 ASP A N 1
ATOM 1466 C CA . ASP A 1 86 ? 30.81800 53.01300 58.58600 1.000 24.05255 86 ASP A CA 1
ATOM 1467 C C . ASP A 1 86 ? 32.27700 53.48300 58.60900 1.000 20.35914 86 ASP A C 1
ATOM 1468 O O . ASP A 1 86 ? 32.52900 54.60700 59.00900 1.000 20.12234 86 ASP A O 1
ATOM 1477 N N . PHE A 1 87 ? 33.20700 52.63900 58.19300 1.000 19.76276 87 PHE A N 1
ATOM 1478 C CA . PHE A 1 87 ? 34.61000 53.03200 58.18000 1.000 18.11945 87 PHE A CA 1
ATOM 1479 C C . PHE A 1 87 ? 34.83200 54.23400 57.27600 1.000 16.12410 87 PHE A C 1
ATOM 1480 O O . PHE A 1 87 ? 35.51900 55.19700 57.65400 1.000 16.22325 87 PHE A O 1
ATOM 1497 N N . THR A 1 88 ? 34.30900 54.17500 56.05500 1.000 18.00543 88 THR A N 1
ATOM 1498 C CA . THR A 1 88 ? 34.52700 55.25700 55.10000 1.000 19.25574 88 THR A CA 1
ATOM 1499 C C . THR A 1 88 ? 33.98200 56.56900 55.64200 1.000 17.76216 88 THR A C 1
ATOM 1500 O O . THR A 1 88 ? 34.63500 57.61400 55.54600 1.000 16.90127 88 THR A O 1
ATOM 1511 N N . GLY A 1 89 ? 32.78000 56.53800 56.21000 1.000 17.28976 89 GLY A N 1
ATOM 1512 C CA . GLY A 1 89 ? 32.19800 57.76400 56.71900 1.000 17.32597 89 GLY A CA 1
ATOM 1513 C C . GLY A 1 89 ? 32.98900 58.35700 57.87000 1.000 16.76686 89 GLY A C 1
ATOM 1514 O O . GLY A 1 89 ? 33.15100 59.57700 57.95500 1.000 16.96244 89 GLY A O 1
ATOM 1518 N N . LYS A 1 90 ? 33.47600 57.50900 58.77600 1.000 16.75505 90 LYS A N 1
ATOM 1519 C CA . LYS A 1 90 ? 34.23900 58.01400 59.91100 1.000 14.75111 90 LYS A CA 1
ATOM 1520 C C . LYS A 1 90 ? 35.58600 58.57300 59.46500 1.000 14.09219 90 LYS A C 1
ATOM 1521 O O . LYS A 1 90 ? 36.04100 59.59100 59.99500 1.000 14.79366 90 LYS A O 1
ATOM 1540 N N . VAL A 1 91 ? 36.22800 57.94500 58.48000 1.000 13.63346 91 VAL A N 1
ATOM 1541 C CA . VAL A 1 91 ? 37.49400 58.47800 57.99200 1.000 14.11011 91 VAL A CA 1
ATOM 1542 C C . VAL A 1 91 ? 37.28000 59.79100 57.24500 1.000 14.40174 91 VAL A C 1
ATOM 1543 O O . VAL A 1 91 ? 38.06700 60.73500 57.38200 1.000 13.87895 91 VAL A O 1
ATOM 1556 N N . GLN A 1 92 ? 36.21800 59.86800 56.44200 1.000 14.27601 92 GLN A N 1
ATOM 1557 C CA . GLN A 1 92 ? 35.90500 61.11200 55.73900 1.000 15.74389 92 GLN A CA 1
ATOM 1558 C C . GLN A 1 92 ? 35.65700 62.23900 56.72200 1.000 14.26183 92 GLN A C 1
ATOM 1559 O O . GLN A 1 92 ? 36.14500 63.36400 56.55000 1.000 14.65075 92 GLN A O 1
ATOM 1573 N N . ALA A 1 93 ? 34.89600 61.96000 57.78100 1.000 13.97018 93 ALA A N 1
ATOM 1574 C CA . ALA A 1 93 ? 34.60600 62.98800 58.76900 1.000 14.10308 93 ALA A CA 1
ATOM 1575 C C . ALA A 1 93 ? 35.87400 63.42200 59.49400 1.000 12.61169 93 ALA A C 1
ATOM 1576 O O . ALA A 1 93 ? 36.05100 64.60500 59.79800 1.000 14.00788 93 ALA A O 1
ATOM 1583 N N . LEU A 1 94 ? 36.75400 62.46600 59.79800 1.000 12.71405 94 LEU A N 1
ATOM 1584 C CA . LEU A 1 94 ? 38.03000 62.80600 60.41000 1.000 12.05750 94 LEU A CA 1
ATOM 1585 C C . LEU A 1 94 ? 38.84200 63.72800 59.51000 1.000 12.62433 94 LEU A C 1
ATOM 1586 O O . LEU A 1 94 ? 39.37800 64.74400 59.96000 1.000 12.19519 94 LEU A O 1
ATOM 1602 N N . GLY A 1 95 ? 38.96900 63.36900 58.22800 1.000 12.07500 95 GLY A N 1
ATOM 1603 C CA . GLY A 1 95 ? 39.71300 64.21800 57.30700 1.000 12.55832 95 GLY A CA 1
ATOM 1604 C C . GLY A 1 95 ? 39.12700 65.61400 57.18400 1.000 12.01983 95 GLY A C 1
ATOM 1605 O O . GLY A 1 95 ? 39.86500 66.60300 57.13600 1.000 12.39430 95 GLY A O 1
ATOM 1609 N N . LYS A 1 96 ? 37.79100 65.71000 57.11800 1.000 11.90438 96 LYS A N 1
ATOM 1610 C CA . LYS A 1 96 ? 37.15200 67.01600 57.00400 1.000 13.11512 96 LYS A CA 1
ATOM 1611 C C . LYS A 1 96 ? 37.41100 67.86100 58.23800 1.000 12.57663 96 LYS A C 1
ATOM 1612 O O . LYS A 1 96 ? 37.68500 69.06100 58.12600 1.000 13.47158 96 LYS A O 1
ATOM 1631 N N . GLU A 1 97 ? 37.38500 67.25600 59.42600 1.000 12.12031 97 GLU A N 1
ATOM 1632 C CA . GLU A 1 97 ? 37.63000 68.04300 60.63000 1.000 12.02029 97 GLU A CA 1
ATOM 1633 C C . GLU A 1 97 ? 39.10300 68.43000 60.75100 1.000 11.69281 97 GLU A C 1
ATOM 1634 O O . GLU A 1 97 ? 39.41900 69.54400 61.18000 1.000 12.66858 97 GLU A O 1
ATOM 1646 N N . LEU A 1 98 ? 40.02400 67.52900 60.38200 1.000 11.24443 98 LEU A N 1
ATOM 1647 C CA . LEU A 1 98 ? 41.44100 67.89200 60.38400 1.000 11.25770 98 LEU A CA 1
ATOM 1648 C C . LEU A 1 98 ? 41.71400 69.06700 59.45200 1.000 11.31471 98 LEU A C 1
ATOM 1649 O O . LEU A 1 98 ? 42.51400 69.94900 59.77900 1.000 12.74746 98 LEU A O 1
ATOM 1665 N N . ARG A 1 99 ? 41.05900 69.09600 58.28500 1.000 10.99175 99 ARG A N 1
ATOM 1666 C CA . ARG A 1 99 ? 41.27100 70.21400 57.37100 1.000 11.06577 99 ARG A CA 1
ATOM 1667 C C . ARG A 1 99 ? 40.90400 71.53500 58.03900 1.000 12.38550 99 ARG A C 1
ATOM 1668 O O . ARG A 1 99 ? 41.64200 72.51900 57.94200 1.000 13.65212 99 ARG A O 1
ATOM 1689 N N . GLU A 1 100 ? 39.73600 71.57900 58.69300 1.000 11.81447 100 GLU A N 1
ATOM 1690 C CA . GLU A 1 100 ? 39.32000 72.78800 59.39300 1.000 12.32231 100 GLU A CA 1
ATOM 1691 C C . GLU A 1 100 ? 40.27500 73.11500 60.53500 1.000 13.27892 100 GLU A C 1
ATOM 1692 O O . GLU A 1 100 ? 40.70200 74.26200 60.70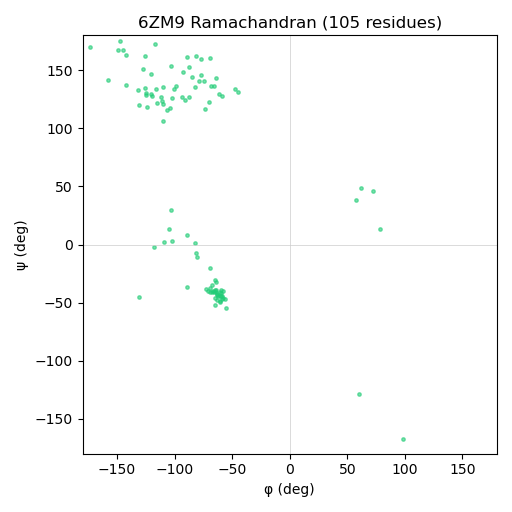500 1.000 13.76185 100 GLU A O 1
ATOM 1704 N N . ASP A 1 101 ? 40.59400 72.11200 61.35800 1.000 12.76663 101 ASP A N 1
ATOM 1705 C CA . ASP A 1 101 ? 41.32200 72.37600 62.59000 1.000 12.95686 101 ASP A CA 1
ATOM 1706 C C . ASP A 1 101 ? 42.71600 72.91400 62.30800 1.000 12.71062 101 ASP A C 1
ATOM 1707 O O . ASP A 1 101 ? 43.27100 73.66300 63.12200 1.000 13.96710 101 ASP A O 1
ATOM 1716 N N . PHE A 1 102 ? 43.31300 72.50900 61.19000 1.000 12.53315 102 PHE A N 1
ATOM 1717 C CA . PHE A 1 102 ? 44.65000 72.94900 60.81500 1.000 13.01365 102 PHE A CA 1
ATOM 1718 C C . PHE A 1 102 ? 44.62900 73.98600 59.70200 1.000 13.09290 102 PHE A C 1
ATOM 1719 O O . PHE A 1 102 ? 45.68600 74.33600 59.17600 1.000 14.68977 102 PHE A O 1
ATOM 1736 N N . LYS A 1 103 ? 43.45700 74.54900 59.40500 1.000 13.11574 103 LYS A N 1
ATOM 1737 C CA . LYS A 1 103 ? 43.34200 75.69600 58.50500 1.000 14.46659 103 LYS A CA 1
ATOM 1738 C C . LYS A 1 103 ? 43.92900 75.39300 57.13200 1.000 14.38874 103 LYS A C 1
ATOM 1739 O O . LYS A 1 103 ? 44.56300 76.25100 56.50800 1.000 16.99706 103 LYS A O 1
ATOM 1758 N N . GLN A 1 104 ? 43.71000 74.16700 56.65900 1.000 13.22372 104 GLN A N 1
ATOM 1759 C CA . GLN A 1 104 ? 44.35000 73.68800 55.44100 1.000 13.49287 104 GLN A CA 1
ATOM 1760 C C . GLN A 1 104 ? 43.51300 73.91900 54.19000 1.000 13.01842 104 GLN A C 1
ATOM 1761 O O . GLN A 1 104 ? 42.28500 73.84200 54.20900 1.000 13.44932 104 GLN A O 1
ATOM 1775 N N . GLU A 1 105 ? 44.21100 74.13400 53.07400 1.000 13.44201 105 GLU A N 1
ATOM 1776 C CA . GLU A 1 105 ? 43.54000 74.23700 51.78500 1.000 14.68856 105 GLU A CA 1
ATOM 1777 C C . GLU A 1 105 ? 43.01800 72.88200 51.33000 1.000 13.25556 105 GLU A C 1
ATOM 1778 O O . GLU A 1 105 ? 41.92500 72.79100 50.75600 1.000 15.42763 105 GLU A O 1
ATOM 1799 N N . SER A 1 106 ? 43.79300 71.82200 51.55600 1.000 14.00343 106 SER A N 1
ATOM 1800 C 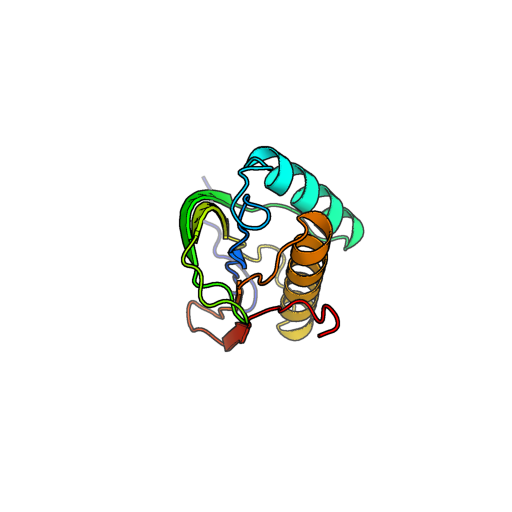CA A SER A 1 106 ? 43.47800 70.48500 51.06600 0.709 15.61504 106 SER A CA 1
ATOM 1801 C CA B SER A 1 106 ? 43.35300 70.49900 51.16400 0.291 14.35626 106 SER A CA 1
ATOM 1802 C C . SER A 1 106 ? 44.00800 69.44300 52.04000 1.000 13.74115 106 SER A C 1
ATOM 1803 O O . SER A 1 106 ? 45.13500 69.58800 52.52400 1.000 15.83142 106 SER A O 1
ATOM 1818 N N . VAL A 1 107 ? 43.23500 68.37700 52.26400 1.000 12.25411 107 VAL A N 1
ATOM 1819 C CA . VAL A 1 107 ? 43.66500 67.16600 52.96100 1.000 11.02906 107 VAL A CA 1
ATOM 1820 C C . VAL A 1 107 ? 43.36600 66.00200 52.02400 1.000 11.83433 107 VAL A C 1
ATOM 1821 O O . VAL A 1 107 ? 42.27800 65.93700 51.44000 1.000 15.49925 107 VAL A O 1
ATOM 1834 N N . ILE A 1 108 ? 44.31300 65.08100 51.86200 1.000 10.63374 108 ILE A N 1
ATOM 1835 C CA . ILE A 1 108 ? 44.10900 63.91400 51.00300 1.000 11.25538 108 ILE A CA 1
ATOM 1836 C C . ILE A 1 108 ? 43.76400 62.70600 51.86100 1.000 12.38744 108 ILE A C 1
ATOM 1837 O O . ILE A 1 108 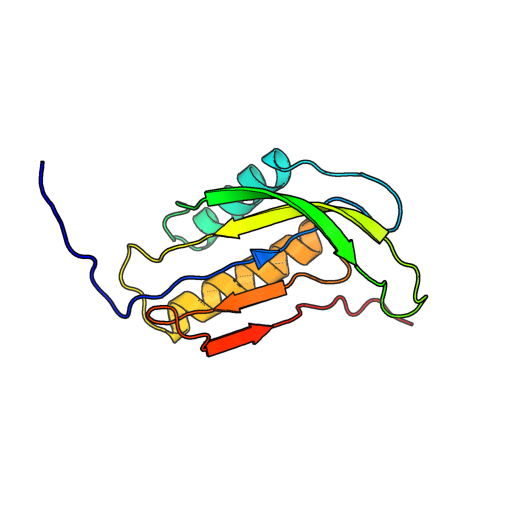? 44.44100 62.43100 52.86000 1.000 12.51093 108 ILE A O 1
ATOM 1853 N N . VAL A 1 109 ? 42.73200 61.96700 51.45300 1.000 12.18190 109 VAL A N 1
ATOM 1854 C CA . VAL A 1 109 ? 42.28400 60.75400 52.12700 1.000 12.97131 109 VAL A CA 1
ATOM 1855 C C . VAL A 1 109 ? 42.27500 59.62100 51.10800 1.000 12.89092 109 VAL A C 1
ATOM 1856 O O . VAL A 1 109 ? 41.71100 59.76000 50.01500 1.000 16.32318 109 VAL A O 1
ATOM 1869 N N . GLU A 1 110 ? 42.88000 58.49700 51.46500 1.000 13.49827 110 GLU A N 1
ATOM 1870 C CA . GLU A 1 110 ? 42.85200 57.29100 50.64900 1.000 13.95734 110 GLU A CA 1
ATOM 1871 C C . GLU A 1 110 ? 42.22300 56.18400 51.48300 1.000 13.74214 110 GLU A C 1
ATOM 1872 O O . GLU A 1 110 ? 42.64700 55.95100 52.61800 1.000 17.27640 110 GLU A O 1
ATOM 1884 N N . ILE A 1 111 ? 41.22900 55.49400 50.91800 1.000 13.69455 111 ILE A N 1
ATOM 1885 C CA . ILE A 1 111 ? 40.56400 54.36300 51.56700 1.000 14.19457 111 ILE A CA 1
ATOM 1886 C C . ILE A 1 111 ? 40.94400 53.09900 50.80800 1.000 13.56197 111 ILE A C 1
ATOM 1887 O O . ILE A 1 111 ? 40.81100 53.05500 49.57900 1.000 15.43975 111 ILE A O 1
ATOM 1903 N N A GLN A 1 112 ? 41.36300 52.06900 51.53600 0.575 14.02966 112 GLN A N 1
ATOM 1904 N N B GLN A 1 112 ? 41.37800 52.06300 51.53600 0.425 15.14552 112 GLN A N 1
ATOM 1905 C CA A GLN A 1 112 ? 41.72700 50.79100 50.95200 0.575 14.09493 112 GLN A CA 1
ATOM 1906 C CA B GLN A 1 112 ? 41.75700 50.78800 50.94600 0.425 15.78109 112 GLN A CA 1
ATOM 1907 C C A GLN A 1 112 ? 40.89100 49.66400 51.54100 0.575 14.10350 112 GLN A C 1
ATOM 1908 C C B GLN A 1 112 ? 40.98200 49.63000 51.56500 0.425 15.73567 112 GLN A C 1
ATOM 1909 O O A GLN A 1 112 ? 40.41600 49.73600 52.67900 0.575 14.38753 112 GLN A O 1
ATOM 1910 O O B GLN A 1 112 ? 40.66100 49.63600 52.75800 0.425 17.14294 112 GLN A O 1
ATOM 1937 N N . GLU A 1 113 ? 40.71100 48.61900 50.73700 1.000 14.61975 113 GLU A N 1
ATOM 1938 C CA . GLU A 1 113 ? 40.06800 47.37500 51.15300 1.000 16.13546 113 GLU A CA 1
ATOM 1939 C C . GLU A 1 113 ? 41.01300 46.26000 50.71100 1.000 16.16874 113 GLU A C 1
ATOM 1940 O O . GLU A 1 113 ? 41.23700 46.07000 49.51100 1.000 16.34740 113 GLU A O 1
ATOM 1953 N N A ARG A 1 114 ? 41.57400 45.54000 51.68100 0.471 17.85299 114 ARG A N 1
ATOM 1954 N N B ARG A 1 114 ? 41.57800 45.53800 51.67600 0.529 17.57887 114 ARG A N 1
ATOM 1955 C CA A ARG A 1 114 ? 42.63800 44.56900 51.42000 0.471 19.96207 114 ARG A CA 1
ATOM 1956 C CA B ARG A 1 114 ? 42.63800 44.56300 51.40500 0.529 19.48220 114 ARG A CA 1
ATOM 1957 C C A ARG A 1 114 ? 43.74600 45.16800 50.55700 0.471 17.23533 114 ARG A C 1
ATOM 1958 C C B ARG A 1 114 ? 43.76200 45.16400 50.56400 0.529 17.07738 114 ARG A C 1
ATOM 1959 O O A ARG A 1 114 ? 44.30000 44.51200 49.66900 0.471 17.53090 114 ARG A O 1
ATOM 1960 O O B ARG A 1 114 ? 44.34700 44.50300 49.69900 0.529 17.72747 114 ARG A O 1
ATOM 2001 N N . GLY A 1 115 ? 44.07400 46.43100 50.82400 1.000 16.56402 115 GLY A N 1
ATOM 2002 C CA . GLY A 1 115 ? 45.13700 47.11600 50.12500 1.000 17.08239 115 GLY A CA 1
ATOM 2003 C C . GLY A 1 115 ? 44.74700 47.71100 48.79400 1.000 16.72854 115 GLY A C 1
ATOM 2004 O O . GLY A 1 115 ? 45.52000 48.49600 48.23500 1.000 18.78250 115 GLY A O 1
ATOM 2008 N N . ILE A 1 116 ? 43.57600 47.37500 48.27300 1.000 15.78037 116 ILE A N 1
ATOM 2009 C CA . ILE A 1 116 ? 43.11500 47.89200 46.99200 1.000 16.71027 116 ILE A CA 1
ATOM 2010 C C . ILE A 1 116 ? 42.40100 49.21300 47.24500 1.000 15.14034 116 ILE A C 1
ATOM 2011 O O . ILE A 1 116 ? 41.50100 49.29100 48.09100 1.000 15.76725 116 ILE A O 1
ATOM 2027 N N . VAL A 1 117 ? 42.81800 50.25400 46.52800 1.000 16.91803 117 VAL A N 1
ATOM 2028 C CA . VAL A 1 117 ? 42.26500 51.58300 46.75500 1.000 17.07253 117 VAL A CA 1
ATOM 2029 C C . VAL A 1 117 ? 40.82500 51.62400 46.26600 1.000 18.70566 117 VAL A C 1
ATOM 2030 O O . VAL A 1 117 ? 40.53800 51.36600 45.09000 1.000 21.96288 117 VAL A O 1
ATOM 2043 N N . GLN A 1 118 ? 39.91700 51.97200 47.17300 1.000 17.13447 118 GLN A N 1
ATOM 2044 C CA . GLN A 1 118 ? 38.51100 52.15300 46.85800 1.000 18.05987 118 GLN A CA 1
ATOM 2045 C C . GLN A 1 118 ? 38.21400 53.58000 46.43000 1.000 20.12033 118 GLN A C 1
ATOM 2046 O O . GLN A 1 118 ? 37.37600 53.79600 45.54800 1.000 27.12511 118 GLN A O 1
ATOM 2060 N N . ASP A 1 119 ? 38.88400 54.55200 47.04900 1.000 20.85365 119 ASP A N 1
ATOM 2061 C CA . ASP A 1 119 ? 38.63700 55.95600 46.78500 1.000 23.01278 119 ASP A CA 1
ATOM 2062 C C . ASP A 1 119 ? 39.87600 56.74500 47.20500 1.000 17.95620 119 ASP A C 1
ATOM 2063 O O . ASP A 1 119 ? 40.48700 56.44300 48.23300 1.000 17.04854 119 ASP A O 1
ATOM 2072 N N . VAL A 1 120 ? 40.22900 57.76300 46.42200 1.000 18.33942 120 VAL A N 1
ATOM 2073 C CA . VAL A 1 120 ? 41.14400 58.80800 46.85600 1.000 16.83914 120 VAL A CA 1
ATOM 2074 C C . VAL A 1 120 ? 40.35900 60.10400 46.76200 1.000 17.55918 120 VAL A C 1
ATOM 2075 O O . VAL A 1 120 ? 39.75500 60.38700 45.72000 1.000 20.31954 120 VAL A O 1
ATOM 2088 N N . TYR A 1 121 ? 40.34100 60.85900 47.84900 1.000 17.67756 121 TYR A N 1
ATOM 2089 C CA . TYR A 1 121 ? 39.60100 62.09700 47.93700 1.000 21.14175 121 TYR A CA 1
ATOM 2090 C C . TYR A 1 121 ? 40.56400 63.22400 48.23800 1.000 16.58016 121 TYR A C 1
ATOM 2091 O O . TYR A 1 121 ? 41.48600 63.06300 49.04500 1.000 16.45733 121 TYR A O 1
ATOM 2109 N N A SER A 1 122 ? 40.34400 64.37200 47.60500 0.767 16.23686 122 SER A N 1
ATOM 2110 N N B SER A 1 122 ? 40.38800 64.35100 47.57800 0.233 18.91449 122 SER A N 1
ATOM 2111 C CA A SER A 1 122 ? 40.93000 65.64000 48.05900 0.767 16.04029 122 SER A CA 1
ATOM 2112 C CA B SER A 1 122 ? 40.93800 65.59000 48.11300 0.233 20.65477 122 SER A CA 1
ATOM 2113 C C A SER A 1 122 ? 39.82400 66.42800 48.74500 0.767 17.28402 122 SER A C 1
ATOM 2114 C C B SER A 1 122 ? 39.77500 66.28800 48.79700 0.233 19.63928 122 SER A C 1
ATOM 2115 O O A SER A 1 122 ? 38.80400 66.71100 48.11200 0.767 23.19879 122 SER A O 1
ATOM 2116 O O B SER A 1 122 ? 38.64800 66.26100 48.28500 0.233 25.19920 122 SER A O 1
ATOM 2131 N N . ILE A 1 123 ? 40.01100 66.72600 50.01700 1.000 14.32913 123 ILE A N 1
ATOM 2132 C CA . ILE A 1 123 ? 39.03300 67.47200 50.78100 1.000 14.77370 123 ILE A CA 1
ATOM 2133 C C . ILE A 1 123 ? 39.49200 68.90800 50.71800 1.000 14.85291 123 ILE A C 1
ATOM 2134 O O . ILE A 1 123 ? 40.53100 69.25000 51.29500 1.000 17.01351 123 ILE A O 1
ATOM 2151 N N . THR A 1 124 ? 38.75800 69.74500 49.99200 1.000 15.71398 124 THR A N 1
ATOM 2152 C CA . THR A 1 124 ? 39.25300 71.04900 49.58800 1.000 15.58147 124 THR A CA 1
ATOM 2153 C C . THR A 1 124 ? 38.41600 72.14600 50.20900 1.000 14.92540 124 THR A C 1
ATOM 2154 O O . THR A 1 124 ? 37.18100 72.09900 50.16600 1.000 16.36829 124 THR A O 1
ATOM 2165 N N . ALA A 1 125 ? 39.09900 73.14200 50.75300 1.000 14.28833 125 ALA A N 1
ATOM 2166 C CA . ALA A 1 125 ? 38.42600 74.28000 51.34500 1.000 14.94955 125 ALA A CA 1
ATOM 2167 C C . ALA A 1 125 ? 37.64400 75.05200 50.29200 1.000 15.48370 125 ALA A C 1
ATOM 2168 O O . ALA A 1 125 ? 38.09200 75.22500 49.15600 1.000 17.45882 125 ALA A O 1
ATOM 2175 N N . GLU A 1 126 ? 36.48000 75.55700 50.69200 1.000 15.56927 126 GLU A N 1
ATOM 2176 C CA . GLU A 1 126 ? 35.61600 76.33700 49.81800 1.000 16.21824 126 GLU A CA 1
ATOM 2177 C C . GLU A 1 126 ? 35.69700 77.83400 50.10900 1.000 15.78447 126 GLU A C 1
ATOM 2178 O O . GLU A 1 126 ? 34.72700 78.56900 49.89500 1.000 16.69228 126 GLU A O 1
ATOM 2190 N N . TRP A 1 127 ? 36.84800 78.29700 50.58500 1.000 16.94829 127 TRP A N 1
ATOM 2191 C CA . TRP A 1 127 ? 37.07800 79.71300 50.79100 1.000 16.51499 127 TRP A CA 1
ATOM 2192 C C . TRP A 1 127 ? 36.60200 80.53500 49.60000 1.000 16.57589 127 TRP A C 1
ATOM 2193 O O . TRP A 1 127 ? 36.95800 80.25600 48.44900 1.000 19.35233 127 TRP A O 1
ATOM 2214 N N . TYR A 1 128 ? 35.84000 81.58900 49.89600 1.000 15.41224 128 TYR A N 1
ATOM 2215 C CA . TYR A 1 128 ? 35.18900 82.36100 48.85400 1.000 16.31346 128 TYR A CA 1
ATOM 2216 C C . TYR A 1 128 ? 36.22800 83.07000 47.99800 1.000 21.73830 128 TYR A C 1
ATOM 2217 O O . TYR A 1 128 ? 37.16700 83.67400 48.52400 1.000 26.19534 128 TYR A O 1
ATOM 2235 N N . GLU A 1 129 ? 36.03500 83.03200 46.67800 1.000 27.89711 129 GLU A N 1
ATOM 2236 C CA . GLU A 1 129 ? 36.90500 83.72400 45.72700 1.000 35.59818 129 GLU A CA 1
ATOM 2237 C C . GLU A 1 129 ? 36.04200 84.61600 44.84700 1.000 40.30437 129 GLU A C 1
ATOM 2238 O O . GLU A 1 129 ? 35.13800 84.11900 44.16900 1.000 42.52485 129 GLU A O 1
#

Secondary structure (DSSP, 8-state):
---PPPPSS-EEEEEEEE-EETTEE---HHHHHHHHHHHHHHHTS----EEEEEEEEEEPTTT--EEEEEEEEEEEE--S---HHHHHHHHHHHHHHHHHHTT-SEEEEEEEETTEEEEEEEEE-----

Radius of gyration: 15.37 Å; Cα contacts (8 Å, |Δi|>4): 246; chains: 1; bounding box: 28×49×30 Å

Sequence (129 aa):
SLLMMERLGGGGFSARRIFVVGLNVGDKPTYTIEDVVKDTIAIRKRQGILPDASFVAQRGVYTEEQQRRSSGQLVTENSVQIIIIDLEGLSKEDFTGKVQALGKELREDFKQESSVIVEIQQERRGIVQDVYSSITAEWYE

Foldseek 3Di:
DDPDDADAQWKKKKKKFFQAQVQRRHDDQVVVVVLQCVLCVVVVADSDWDKDKDWDWDQDDPPRDIYTGIMIIIIGTHRPRDDPCSVVVSQVVSNLVSCVVSVHQWMWMWMDGNRHTPDIDIDGDPPDD

Solvent-accessible surface area: 7676 Å² total

Nearest PDB structures (foldseek):
  6zm9-assembly1_A  TM=1.008E+00  e=2.478E-25  unidentified
  6znb-assembly1_AA  TM=9.595E-01  e=1.235E-20  Bacteriophage sp.
  4ewt-assembly1_D  TM=5.120E-01  e=2.521E-03  Staphylococcus aureus subsp. aureus COL
  4ewt-assembly1_B  TM=5.347E-01  e=3.804E-03  Staphylococcus aureus subsp. aureus COL
  6v55-assembly1_A  TM=4.482E-01  e=1.013E+00  Danio rerio

B-factor: mean 24.81, std 12.35, range [9.01, 66.87]